Protein AF-A0A2U1V1A1-F1 (afdb_monomer)

Structure (mmCIF, N/CA/C/O backbone):
data_AF-A0A2U1V1A1-F1
#
_entry.id   AF-A0A2U1V1A1-F1
#
loop_
_atom_site.group_PDB
_atom_site.id
_atom_site.type_symbol
_atom_site.label_atom_id
_atom_site.label_alt_id
_atom_site.label_comp_id
_atom_site.label_asym_id
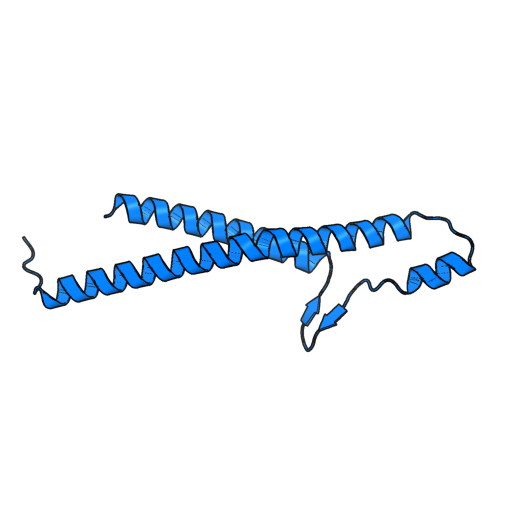_atom_site.label_entity_id
_atom_site.label_seq_id
_atom_site.pdbx_PDB_ins_code
_atom_site.Cartn_x
_atom_site.Cartn_y
_atom_site.Cartn_z
_atom_site.occupancy
_atom_site.B_iso_or_equiv
_atom_site.auth_seq_id
_atom_site.auth_comp_id
_atom_site.auth_asym_id
_atom_site.auth_atom_id
_atom_site.pdbx_PDB_model_num
ATOM 1 N N . MET A 1 1 ? 35.990 11.131 -23.798 1.00 43.09 1 MET A N 1
ATOM 2 C CA . MET A 1 1 ? 34.813 11.005 -24.687 1.00 43.09 1 MET A CA 1
ATOM 3 C C . MET A 1 1 ? 34.551 9.519 -24.906 1.00 43.09 1 MET A C 1
ATOM 5 O O . MET A 1 1 ? 35.252 8.896 -25.688 1.00 43.09 1 MET A O 1
ATOM 9 N N . ALA A 1 2 ? 33.657 8.907 -24.125 1.00 47.91 2 ALA A N 1
ATOM 10 C CA . ALA A 1 2 ? 33.447 7.459 -24.177 1.00 47.91 2 ALA A CA 1
ATOM 11 C C . ALA A 1 2 ? 32.525 7.086 -25.354 1.00 47.91 2 ALA A C 1
ATOM 13 O O . ALA A 1 2 ? 31.309 7.300 -25.309 1.00 47.91 2 ALA A O 1
ATOM 14 N N . HIS A 1 3 ? 33.110 6.529 -26.416 1.00 51.28 3 HIS A N 1
ATOM 15 C CA . HIS A 1 3 ? 32.395 5.854 -27.501 1.00 51.28 3 HIS A CA 1
ATOM 16 C C . HIS A 1 3 ? 31.844 4.507 -27.000 1.00 51.28 3 HIS A C 1
ATOM 18 O O . HIS A 1 3 ? 32.381 3.445 -27.296 1.00 51.28 3 HIS A O 1
ATOM 24 N N . GLY A 1 4 ? 30.774 4.543 -26.202 1.00 62.03 4 GLY A N 1
ATOM 25 C CA . GLY A 1 4 ? 29.955 3.356 -25.951 1.00 62.03 4 GLY A CA 1
ATOM 26 C C . GLY A 1 4 ? 29.224 2.967 -27.235 1.00 62.03 4 GLY A C 1
ATOM 27 O O . GLY A 1 4 ? 28.635 3.838 -27.881 1.00 62.03 4 GLY A O 1
ATOM 28 N N . SER A 1 5 ? 29.288 1.689 -27.619 1.00 77.12 5 SER A N 1
ATOM 29 C CA . SER A 1 5 ? 28.631 1.190 -28.830 1.00 77.12 5 SER A CA 1
ATOM 30 C C . SER A 1 5 ? 27.131 1.544 -28.821 1.00 77.12 5 SER A C 1
ATOM 32 O O . SER A 1 5 ? 26.508 1.596 -27.754 1.00 77.12 5 SER A O 1
ATOM 34 N N . PRO A 1 6 ? 26.517 1.812 -29.986 1.00 78.06 6 PRO A N 1
ATOM 35 C CA . PRO A 1 6 ? 25.112 2.223 -30.064 1.00 78.06 6 PRO A CA 1
ATOM 36 C C . PRO A 1 6 ? 24.158 1.202 -29.421 1.00 78.06 6 PRO A C 1
ATOM 38 O O . PRO A 1 6 ? 23.146 1.590 -28.843 1.00 78.06 6 PRO A O 1
ATOM 41 N N . ALA A 1 7 ? 24.526 -0.083 -29.431 1.00 83.19 7 ALA A N 1
ATOM 42 C CA . ALA A 1 7 ? 23.795 -1.152 -28.754 1.00 83.19 7 ALA A CA 1
ATOM 43 C C . ALA A 1 7 ? 23.768 -0.983 -27.222 1.00 83.19 7 ALA A C 1
ATOM 45 O O . ALA A 1 7 ? 22.711 -1.114 -26.610 1.00 83.19 7 ALA A O 1
ATOM 46 N N . LEU A 1 8 ? 24.900 -0.629 -26.600 1.00 85.25 8 LEU A N 1
ATOM 47 C CA . LEU A 1 8 ? 24.986 -0.367 -25.156 1.00 85.25 8 LEU A CA 1
ATOM 48 C C . LEU A 1 8 ? 24.146 0.850 -24.746 1.00 85.25 8 LEU A C 1
ATOM 50 O O . LEU A 1 8 ? 23.493 0.831 -23.704 1.00 85.25 8 LEU A O 1
ATOM 54 N N . ARG A 1 9 ? 24.113 1.890 -25.587 1.00 84.31 9 ARG A N 1
ATOM 55 C CA . ARG A 1 9 ? 23.252 3.063 -25.368 1.00 84.31 9 ARG A CA 1
ATOM 56 C C . ARG A 1 9 ? 21.772 2.705 -25.481 1.00 84.31 9 ARG A C 1
ATOM 58 O O . ARG A 1 9 ? 20.993 3.112 -24.627 1.00 84.31 9 ARG A O 1
ATOM 65 N N . GLY A 1 10 ? 21.397 1.910 -26.485 1.00 87.12 10 GLY A N 1
ATOM 66 C CA . GLY A 1 10 ? 20.027 1.417 -26.643 1.00 87.12 10 GLY A CA 1
ATOM 67 C C . GLY A 1 10 ? 19.561 0.604 -25.433 1.00 87.12 10 GLY A C 1
ATOM 68 O O . GLY A 1 10 ? 18.488 0.860 -24.894 1.00 87.12 10 GLY A O 1
ATOM 69 N N . LEU A 1 11 ? 20.402 -0.311 -24.944 1.00 91.50 11 LEU A N 1
ATOM 70 C CA . LEU A 1 11 ? 20.092 -1.132 -23.773 1.00 91.50 11 LEU A CA 1
ATOM 71 C C . LEU A 1 11 ? 19.940 -0.288 -22.498 1.00 91.50 11 LEU A C 1
ATOM 73 O O . LEU A 1 11 ? 19.005 -0.506 -21.729 1.00 91.50 11 LEU A O 1
ATOM 77 N N . ALA A 1 12 ? 20.795 0.721 -22.305 1.00 87.88 12 ALA A N 1
ATOM 78 C CA . ALA A 1 12 ? 20.681 1.652 -21.183 1.00 87.88 12 ALA A CA 1
ATOM 79 C C . ALA A 1 12 ? 19.374 2.466 -21.222 1.00 87.88 12 ALA A C 1
ATOM 81 O O . ALA A 1 12 ? 18.742 2.662 -20.185 1.00 87.88 12 ALA A O 1
ATOM 82 N N . VAL A 1 13 ? 18.934 2.901 -22.408 1.00 89.62 13 VAL A N 1
ATOM 83 C CA . VAL A 1 13 ? 17.657 3.616 -22.578 1.00 89.62 13 VAL A CA 1
ATOM 84 C C . VAL A 1 13 ? 16.472 2.714 -22.244 1.00 89.62 13 VAL A C 1
ATOM 86 O O . VAL A 1 13 ? 15.588 3.131 -21.499 1.00 89.62 13 VAL A O 1
ATOM 89 N N . VAL A 1 14 ? 16.465 1.471 -22.734 1.00 92.56 14 VAL A N 1
ATOM 90 C CA . VAL A 1 14 ? 15.398 0.503 -22.428 1.00 92.56 14 VAL A CA 1
ATOM 91 C C . VAL A 1 14 ? 15.346 0.200 -20.932 1.00 92.56 14 VAL A C 1
ATOM 93 O O . VAL A 1 14 ? 14.267 0.218 -20.343 1.00 92.56 14 VAL A O 1
ATOM 96 N N . ALA A 1 15 ? 16.499 -0.014 -20.293 1.00 90.62 15 ALA A N 1
ATOM 97 C CA . ALA A 1 15 ? 16.570 -0.233 -18.852 1.00 90.62 15 ALA A CA 1
ATOM 98 C C . ALA A 1 15 ? 16.025 0.972 -18.063 1.00 90.62 15 ALA A C 1
ATOM 100 O O . ALA A 1 15 ? 15.238 0.794 -17.133 1.00 90.62 15 ALA A O 1
ATOM 101 N N . LYS A 1 16 ? 16.376 2.201 -18.469 1.00 88.06 16 LYS A N 1
ATOM 102 C CA . LYS A 1 16 ? 15.870 3.438 -17.851 1.00 88.06 16 LYS A CA 1
ATOM 103 C C . LYS A 1 16 ? 14.357 3.591 -18.038 1.00 88.06 16 LYS A C 1
ATOM 105 O O . LYS A 1 16 ? 13.662 3.943 -17.088 1.00 88.06 16 LYS A O 1
ATOM 110 N N . ALA A 1 17 ? 13.837 3.275 -19.224 1.00 90.12 17 ALA A N 1
ATOM 111 C CA . ALA A 1 17 ? 12.404 3.305 -19.508 1.00 90.12 17 ALA A CA 1
ATOM 112 C C . ALA A 1 17 ? 11.631 2.282 -18.663 1.00 90.12 17 ALA A C 1
ATOM 114 O O . ALA A 1 17 ? 10.609 2.624 -18.072 1.00 90.12 17 ALA A O 1
ATOM 115 N N . LEU A 1 18 ? 12.143 1.053 -18.546 1.00 93.88 18 LEU A N 1
ATOM 116 C CA . LEU A 1 18 ? 11.519 0.006 -17.740 1.00 93.88 18 LEU A CA 1
ATOM 117 C C . LEU A 1 18 ? 11.518 0.360 -16.246 1.00 93.88 18 LEU A C 1
ATOM 119 O O . LEU A 1 18 ? 10.508 0.170 -15.571 1.00 93.88 18 LEU A O 1
ATOM 123 N N . ALA A 1 19 ? 12.619 0.923 -15.741 1.00 90.00 19 ALA A N 1
ATOM 124 C CA . ALA A 1 19 ? 12.700 1.406 -14.366 1.00 90.00 19 ALA A CA 1
ATOM 125 C C . ALA A 1 19 ? 11.696 2.541 -14.106 1.00 90.00 19 ALA A C 1
ATOM 127 O O . ALA A 1 19 ? 10.954 2.487 -13.127 1.00 90.00 19 ALA A O 1
ATOM 128 N N . SER A 1 20 ? 11.617 3.527 -15.006 1.00 89.00 20 SER A N 1
ATOM 129 C CA . SER A 1 20 ? 10.636 4.614 -14.906 1.00 89.00 20 SER A CA 1
ATOM 130 C C . SER A 1 20 ? 9.205 4.079 -14.915 1.00 89.00 20 SER A C 1
ATOM 132 O O . SER A 1 20 ? 8.396 4.487 -14.087 1.00 89.00 20 SER A O 1
ATOM 134 N N . PHE A 1 21 ? 8.901 3.136 -15.809 1.00 93.25 21 PHE A N 1
ATOM 135 C CA . PHE A 1 21 ? 7.588 2.505 -15.881 1.00 93.25 21 PHE A CA 1
ATOM 136 C C . PHE A 1 21 ? 7.228 1.801 -14.569 1.00 93.25 21 PHE A C 1
ATOM 138 O O . PHE A 1 21 ? 6.137 2.014 -14.047 1.00 93.25 21 PHE A O 1
ATOM 145 N N . ALA A 1 22 ? 8.144 1.007 -14.006 1.00 93.75 22 ALA A N 1
ATOM 146 C CA . ALA A 1 22 ? 7.908 0.301 -12.750 1.00 93.75 22 ALA A CA 1
ATOM 147 C C . ALA A 1 22 ? 7.624 1.267 -11.589 1.00 93.75 22 ALA A C 1
ATOM 149 O O . ALA A 1 22 ? 6.682 1.046 -10.829 1.00 93.75 22 ALA A O 1
ATOM 150 N N . VAL A 1 23 ? 8.387 2.361 -11.474 1.00 93.38 23 VAL A N 1
ATOM 151 C CA . VAL A 1 23 ? 8.180 3.373 -10.424 1.00 93.38 23 VAL A CA 1
ATOM 152 C C . VAL A 1 23 ? 6.811 4.035 -10.563 1.00 93.38 23 VAL A C 1
ATOM 154 O O . VAL A 1 23 ? 6.076 4.105 -9.579 1.00 93.38 23 VAL A O 1
ATOM 157 N N . THR A 1 24 ? 6.440 4.478 -11.767 1.00 93.31 24 THR A N 1
ATOM 158 C CA . THR A 1 24 ? 5.129 5.094 -12.026 1.00 93.31 24 THR A CA 1
ATOM 159 C C . THR A 1 24 ? 3.980 4.109 -11.811 1.00 93.31 24 THR A C 1
ATOM 161 O O . THR A 1 24 ? 2.946 4.476 -11.262 1.00 93.31 24 THR A O 1
ATOM 164 N N . PHE A 1 25 ? 4.149 2.846 -12.200 1.00 95.94 25 PHE A N 1
ATOM 165 C CA . PHE A 1 25 ? 3.135 1.815 -11.994 1.00 95.94 25 PHE A CA 1
ATOM 166 C C . PHE A 1 25 ? 2.890 1.542 -10.504 1.00 95.94 25 PHE A C 1
ATOM 168 O O . PHE A 1 25 ? 1.740 1.506 -10.065 1.00 95.94 25 PHE A O 1
ATOM 175 N N . ILE A 1 26 ? 3.961 1.407 -9.712 1.00 95.50 26 ILE A N 1
ATOM 176 C CA . ILE A 1 26 ? 3.865 1.261 -8.253 1.00 95.50 26 ILE A CA 1
ATOM 177 C C . ILE A 1 26 ? 3.214 2.501 -7.634 1.00 95.50 26 ILE A C 1
ATOM 179 O O . ILE A 1 26 ? 2.363 2.354 -6.759 1.00 95.50 26 ILE A O 1
ATOM 183 N N . GLU A 1 27 ? 3.574 3.702 -8.098 1.00 95.94 27 GLU A N 1
ATOM 184 C CA . GLU A 1 27 ? 2.964 4.955 -7.644 1.00 95.94 27 GLU A CA 1
ATOM 185 C C . GLU A 1 27 ? 1.446 4.945 -7.856 1.00 95.94 27 GLU A C 1
ATOM 187 O O . GLU A 1 27 ? 0.713 5.193 -6.906 1.00 95.94 27 GLU A O 1
ATOM 192 N N . LEU A 1 28 ? 0.973 4.577 -9.052 1.00 96.56 28 LEU A N 1
ATOM 193 C CA . LEU A 1 28 ? -0.457 4.524 -9.381 1.00 96.56 28 LEU A CA 1
ATOM 194 C C . LEU A 1 28 ? -1.219 3.498 -8.537 1.00 96.56 28 LEU A C 1
ATOM 196 O O . LEU A 1 28 ? -2.305 3.788 -8.033 1.00 96.56 28 LEU A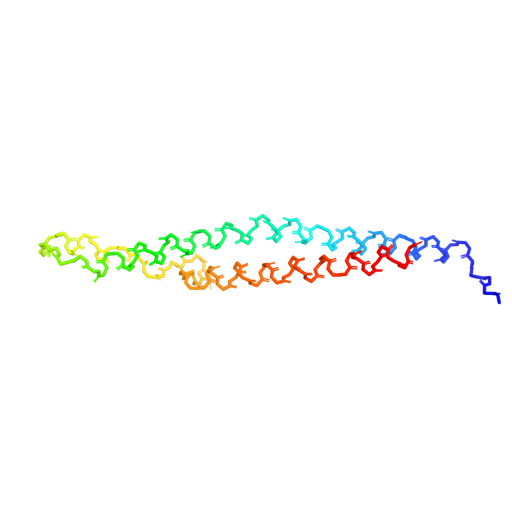 O 1
ATOM 200 N N . LEU A 1 29 ? -0.656 2.300 -8.358 1.00 97.50 29 LEU A N 1
ATOM 201 C CA . LEU A 1 29 ? -1.266 1.288 -7.498 1.00 97.50 29 LEU A CA 1
ATOM 202 C C . LEU A 1 29 ? -1.337 1.766 -6.047 1.00 97.50 29 LEU A C 1
ATOM 204 O O . LEU A 1 29 ? -2.376 1.630 -5.404 1.00 97.50 29 LEU A O 1
ATOM 208 N N . ALA A 1 30 ? -0.251 2.338 -5.530 1.00 96.69 30 ALA A N 1
ATOM 209 C CA . ALA A 1 30 ? -0.205 2.838 -4.166 1.00 96.69 30 ALA A CA 1
ATOM 210 C C . ALA A 1 30 ? -1.142 4.041 -3.969 1.00 96.69 30 ALA A C 1
ATOM 212 O O . ALA A 1 30 ? -1.806 4.120 -2.941 1.00 96.69 30 ALA A O 1
ATOM 213 N N . GLU A 1 31 ? -1.264 4.929 -4.955 1.00 96.94 31 GLU A N 1
ATOM 214 C CA . GLU A 1 31 ? -2.170 6.081 -4.929 1.00 96.94 31 GLU A CA 1
ATOM 215 C C . GLU A 1 31 ? -3.645 5.664 -4.934 1.00 96.94 31 GLU A C 1
ATOM 217 O O . GLU A 1 31 ? -4.466 6.328 -4.305 1.00 96.94 31 GLU A O 1
ATOM 222 N N . LEU A 1 32 ? -3.981 4.532 -5.560 1.00 96.94 32 LEU A N 1
ATOM 223 C CA . LEU A 1 32 ? -5.323 3.956 -5.506 1.00 96.94 32 LEU A CA 1
ATOM 224 C C . LEU A 1 32 ? -5.583 3.191 -4.198 1.00 96.94 32 LEU A C 1
ATOM 226 O O . LEU A 1 32 ? -6.623 3.370 -3.562 1.00 96.94 32 LEU A O 1
ATOM 230 N N . LEU A 1 33 ? -4.658 2.319 -3.787 1.00 96.38 33 LEU A N 1
ATOM 231 C CA . LEU A 1 33 ? -4.863 1.439 -2.634 1.00 96.38 33 LEU A CA 1
ATOM 232 C C . LEU A 1 33 ? -4.739 2.181 -1.300 1.00 96.38 33 LEU A C 1
ATOM 234 O O . LEU A 1 33 ? -5.488 1.876 -0.375 1.00 96.38 33 LEU A O 1
ATOM 238 N N . ALA A 1 34 ? -3.825 3.146 -1.176 1.00 96.25 34 ALA A N 1
ATOM 239 C CA . ALA A 1 34 ? -3.621 3.890 0.064 1.00 96.25 34 ALA A CA 1
ATOM 240 C C . ALA A 1 34 ? -4.910 4.530 0.613 1.00 96.25 34 ALA A C 1
ATOM 242 O O . ALA A 1 34 ? -5.263 4.228 1.757 1.00 96.25 34 ALA A O 1
ATOM 243 N N . PRO A 1 35 ? -5.644 5.367 -0.152 1.00 96.38 35 PRO A N 1
ATOM 244 C CA . PRO A 1 35 ? -6.877 5.971 0.339 1.00 96.38 35 PRO A CA 1
ATOM 245 C C . PRO A 1 35 ? -7.948 4.921 0.635 1.00 96.38 35 PRO A C 1
ATOM 247 O O . PRO A 1 35 ? -8.676 5.076 1.610 1.00 96.38 35 PRO A O 1
ATOM 250 N N . LEU A 1 36 ? -8.018 3.833 -0.138 1.00 96.50 36 LEU A N 1
ATOM 251 C CA . LEU A 1 36 ? -8.989 2.766 0.096 1.00 96.50 36 LEU A CA 1
ATOM 252 C C . LEU A 1 36 ? -8.737 2.057 1.437 1.00 96.50 36 LEU A C 1
ATOM 254 O O . LEU A 1 36 ? -9.658 1.910 2.239 1.00 96.50 36 LEU A O 1
ATOM 258 N N . LEU A 1 37 ? -7.488 1.671 1.715 1.00 96.06 37 LEU A N 1
ATOM 259 C CA . LEU A 1 37 ? -7.111 1.021 2.974 1.00 96.06 37 LEU A CA 1
ATOM 260 C C . LEU A 1 37 ? -7.307 1.951 4.175 1.00 96.06 37 LEU A C 1
ATOM 262 O O . LEU A 1 37 ? -7.830 1.523 5.204 1.00 96.06 37 LEU A O 1
ATOM 266 N N . LEU A 1 38 ? -6.931 3.227 4.038 1.00 96.69 38 LEU A N 1
ATOM 267 C CA . LEU A 1 38 ? -7.148 4.232 5.079 1.00 96.69 38 LEU A CA 1
ATOM 268 C C . LEU A 1 38 ? -8.634 4.434 5.355 1.00 96.69 38 LEU A C 1
ATOM 270 O O . LEU A 1 38 ? -9.035 4.445 6.514 1.00 96.69 38 LEU A O 1
ATOM 274 N N . PHE A 1 39 ? -9.446 4.567 4.307 1.00 96.94 39 PHE A N 1
ATOM 275 C CA . PHE A 1 39 ? -10.879 4.789 4.436 1.00 96.94 39 PHE A CA 1
ATOM 276 C C . PHE A 1 39 ? -11.570 3.603 5.109 1.00 96.94 39 PHE A C 1
ATOM 278 O O . PHE A 1 39 ? -12.266 3.788 6.105 1.00 96.94 39 PHE A O 1
ATOM 285 N N . VAL A 1 40 ? -11.331 2.379 4.629 1.00 95.56 40 VAL A N 1
ATOM 286 C CA . VAL A 1 40 ? -11.926 1.165 5.209 1.00 95.56 40 VAL A CA 1
ATOM 287 C C . VAL A 1 40 ? -11.452 0.959 6.650 1.00 95.56 40 VAL A C 1
ATOM 289 O O . VAL A 1 40 ? -12.266 0.697 7.536 1.00 95.56 40 VAL A O 1
ATOM 292 N N . GLY A 1 41 ? -10.153 1.126 6.911 1.00 94.69 41 GLY A N 1
ATOM 293 C CA . GLY A 1 41 ? -9.591 0.998 8.253 1.00 94.69 41 GLY A CA 1
ATOM 294 C C . GLY A 1 41 ? -10.147 2.038 9.230 1.00 94.69 41 GLY A C 1
ATOM 295 O O . GLY A 1 41 ? -10.519 1.685 10.348 1.00 94.69 41 GLY A O 1
ATOM 296 N N . ALA A 1 42 ? -10.262 3.300 8.807 1.00 95.38 42 ALA A N 1
ATOM 297 C CA . ALA A 1 42 ? -10.822 4.378 9.620 1.00 95.38 42 ALA A CA 1
ATOM 298 C C . ALA A 1 42 ? -12.322 4.191 9.878 1.00 95.38 42 ALA A C 1
ATOM 300 O O . ALA A 1 42 ? -12.762 4.377 11.011 1.00 95.38 42 ALA A O 1
ATOM 301 N N . LEU A 1 43 ? -13.093 3.780 8.866 1.00 95.06 43 LEU A N 1
ATOM 302 C CA . LEU A 1 43 ? -14.523 3.503 9.000 1.00 95.06 43 LEU A CA 1
ATOM 303 C C . LEU A 1 43 ? -14.768 2.378 10.011 1.00 95.06 43 LEU A C 1
ATOM 305 O O . LEU A 1 43 ? -15.582 2.526 10.919 1.00 95.06 43 LEU A O 1
ATOM 309 N N . TRP A 1 44 ? -14.028 1.274 9.897 1.00 94.56 44 TRP A N 1
ATOM 310 C CA . TRP A 1 44 ? -14.161 0.139 10.807 1.00 94.56 44 TRP A CA 1
ATOM 311 C C . TRP A 1 44 ? -13.694 0.491 12.224 1.00 94.56 44 TRP A C 1
ATOM 313 O O . TRP A 1 44 ? -14.387 0.203 13.200 1.00 94.56 44 TRP A O 1
ATOM 323 N N . TRP A 1 45 ? -12.560 1.181 12.362 1.00 92.81 45 TRP A N 1
ATOM 324 C CA . TRP A 1 45 ? -12.095 1.646 13.668 1.00 92.81 45 TRP A CA 1
ATOM 325 C C . TRP A 1 45 ? -13.099 2.600 14.329 1.00 92.81 45 TRP A C 1
ATOM 327 O O . TRP A 1 45 ? -13.397 2.455 15.516 1.00 92.81 45 TRP A O 1
ATOM 337 N N . GLY A 1 46 ? -13.662 3.529 13.554 1.00 91.81 46 GLY A N 1
ATOM 338 C CA . GLY A 1 46 ? -14.721 4.431 13.994 1.00 91.81 46 GLY A CA 1
ATOM 339 C C . GLY A 1 46 ? -15.971 3.675 14.438 1.00 91.81 46 GLY A C 1
ATOM 340 O O . GLY A 1 46 ? -16.474 3.932 15.527 1.00 91.81 46 GLY A O 1
ATOM 341 N N . ALA A 1 47 ? -16.422 2.688 13.661 1.00 89.50 47 ALA A N 1
ATOM 342 C CA . ALA A 1 47 ? -17.565 1.851 14.015 1.00 89.50 47 ALA A CA 1
ATOM 343 C C . ALA A 1 47 ? -17.353 1.129 15.356 1.00 89.50 47 ALA A C 1
ATOM 345 O O . ALA A 1 47 ? -18.202 1.223 16.239 1.00 89.50 47 ALA A O 1
ATOM 346 N N . LEU A 1 48 ? -16.195 0.492 15.563 1.00 88.81 48 LEU A N 1
ATOM 347 C CA . LEU A 1 48 ? -15.878 -0.186 16.828 1.00 88.81 48 LEU A CA 1
ATOM 348 C C . LEU A 1 48 ? -15.843 0.782 18.018 1.00 88.81 48 LEU A C 1
ATOM 350 O O . LEU A 1 48 ? -16.312 0.450 19.106 1.00 88.81 48 LEU A O 1
ATOM 354 N N . ARG A 1 49 ? -15.300 1.990 17.822 1.00 88.00 49 ARG A N 1
ATOM 355 C CA . ARG A 1 49 ? -15.260 3.030 18.860 1.00 88.00 49 ARG A CA 1
ATOM 356 C C . ARG A 1 49 ? -16.650 3.522 19.235 1.00 88.00 49 ARG A C 1
ATOM 358 O O . ARG A 1 49 ? -16.927 3.635 20.424 1.00 88.00 49 ARG A O 1
ATOM 365 N N . LEU A 1 50 ? -17.497 3.793 18.243 1.00 86.62 50 LEU A N 1
ATOM 366 C CA . LEU A 1 50 ? -18.873 4.229 18.465 1.00 86.62 50 LEU A CA 1
ATOM 367 C C . LEU A 1 50 ? -19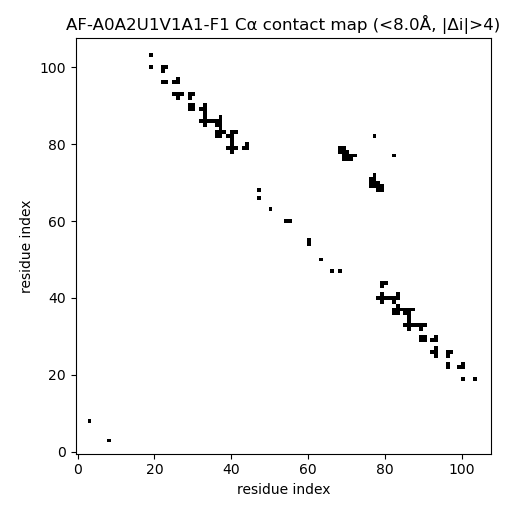.656 3.155 19.214 1.00 86.62 50 LEU A C 1
ATOM 369 O O . LEU A 1 50 ? -20.265 3.448 20.235 1.00 86.62 50 LEU A O 1
ATOM 373 N N . VAL A 1 51 ? -19.560 1.901 18.774 1.00 84.19 51 VAL A N 1
ATOM 374 C CA . VAL A 1 51 ? -20.224 0.772 19.433 1.00 84.19 51 VAL A CA 1
ATOM 375 C C . VAL A 1 51 ? -19.777 0.608 20.887 1.00 84.19 51 VAL A C 1
ATOM 377 O O . VAL A 1 51 ? -20.618 0.436 21.764 1.00 84.19 51 VAL A O 1
ATOM 380 N N . GLY A 1 52 ? -18.479 0.738 21.171 1.00 77.94 52 GLY A N 1
ATOM 381 C CA . GLY A 1 52 ? -17.957 0.646 22.537 1.00 77.94 52 GLY A CA 1
ATOM 382 C C . GLY A 1 52 ? -18.382 1.785 23.475 1.00 77.94 52 GLY A C 1
ATOM 383 O O . GLY A 1 52 ? -18.191 1.665 24.682 1.00 77.94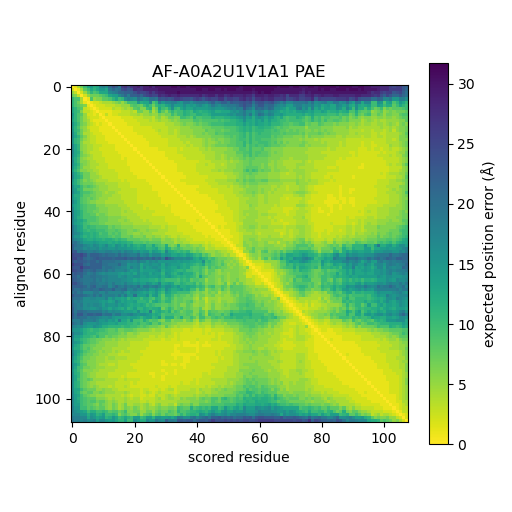 52 GLY A O 1
ATOM 384 N N . GLN A 1 53 ? -18.933 2.884 22.952 1.00 82.38 53 GLN A N 1
ATOM 385 C CA . GLN A 1 53 ? -19.391 4.037 23.739 1.00 82.38 53 GLN A CA 1
ATOM 386 C C . GLN A 1 53 ? -20.905 4.055 23.977 1.00 82.38 53 GLN A C 1
ATOM 388 O O . GLN A 1 53 ? -21.382 4.851 24.786 1.00 82.38 53 GLN A O 1
ATOM 393 N N . ILE A 1 54 ? -21.671 3.200 23.294 1.00 81.19 54 ILE A N 1
ATOM 394 C CA . ILE A 1 54 ? -23.123 3.146 23.458 1.00 81.19 54 ILE A CA 1
ATOM 395 C C . ILE A 1 54 ? -23.448 2.267 24.674 1.00 81.19 54 ILE A C 1
ATOM 397 O O . ILE A 1 54 ? -23.311 1.044 24.641 1.00 81.19 54 ILE A O 1
ATOM 401 N N . SER A 1 55 ? -23.939 2.891 25.744 1.00 71.62 55 SER A N 1
ATOM 402 C CA . SER A 1 55 ? -24.613 2.189 26.843 1.00 71.62 55 SER A CA 1
ATOM 403 C C . SER A 1 55 ? -26.025 1.810 26.399 1.00 71.62 55 SER A C 1
ATOM 405 O O . SER A 1 55 ? -26.980 2.540 26.658 1.00 71.62 55 SER A O 1
ATOM 407 N N . ALA A 1 56 ? -26.140 0.713 25.653 1.00 74.00 56 ALA A N 1
ATOM 408 C CA . ALA A 1 56 ? -27.418 0.213 25.165 1.00 74.00 56 ALA A CA 1
ATOM 409 C C . ALA A 1 56 ? -28.064 -0.782 26.137 1.00 74.00 56 ALA A C 1
ATOM 411 O O . ALA A 1 56 ? -27.407 -1.328 27.023 1.00 74.00 56 ALA A O 1
ATOM 412 N N . GLU A 1 57 ? -29.350 -1.049 25.922 1.00 80.50 57 GLU A N 1
ATOM 413 C CA . GLU A 1 57 ? -30.056 -2.168 26.543 1.00 80.50 57 GLU A CA 1
ATOM 414 C C . GLU A 1 57 ? -29.315 -3.494 26.264 1.00 80.50 57 GLU A C 1
ATOM 416 O O . GLU A 1 57 ? -28.705 -3.647 25.199 1.00 80.50 57 GLU A O 1
ATOM 421 N N . PRO A 1 58 ? -29.351 -4.465 27.195 1.00 76.69 58 PRO A N 1
ATOM 422 C CA . PRO A 1 58 ? -28.545 -5.688 27.118 1.00 76.69 58 PRO A CA 1
ATOM 423 C C . PRO A 1 58 ? -28.776 -6.503 25.835 1.00 76.69 58 PRO A C 1
ATOM 425 O O . PRO A 1 58 ? -27.845 -7.130 25.330 1.00 76.69 58 PRO A O 1
ATOM 428 N N . GLU A 1 59 ? -29.981 -6.450 25.262 1.00 76.81 59 GLU A N 1
ATOM 429 C CA . GLU A 1 59 ? -30.297 -7.095 23.981 1.00 76.81 59 GLU A CA 1
ATOM 430 C C . GLU A 1 59 ? -29.554 -6.443 22.806 1.00 76.81 59 GLU A C 1
ATOM 432 O O . GLU A 1 59 ? -28.943 -7.129 21.984 1.00 76.81 59 GLU A O 1
ATOM 437 N N . LEU A 1 60 ? -29.526 -5.109 22.761 1.00 76.88 60 LEU A N 1
ATOM 438 C CA . LEU A 1 60 ? -28.813 -4.362 21.728 1.00 76.88 60 LEU A CA 1
ATOM 439 C C . LEU A 1 60 ? -27.293 -4.522 21.890 1.00 76.88 60 LEU A C 1
ATOM 441 O O . LEU A 1 60 ? -26.573 -4.658 20.904 1.00 76.88 60 LEU A O 1
ATOM 445 N N . GLN A 1 61 ? -26.797 -4.578 23.130 1.00 76.56 61 GLN A N 1
ATOM 446 C CA . GLN A 1 61 ? -25.390 -4.869 23.428 1.00 76.56 61 GLN A CA 1
ATOM 447 C C . GLN A 1 61 ? -24.953 -6.251 22.921 1.00 76.56 61 GLN A C 1
ATOM 449 O O . GLN A 1 61 ? -23.845 -6.379 22.394 1.00 76.56 61 GLN A O 1
ATOM 454 N N . ALA A 1 62 ? -25.816 -7.266 23.025 1.00 77.00 62 ALA A N 1
ATOM 455 C CA . ALA A 1 62 ? -25.538 -8.598 22.491 1.00 77.00 62 ALA A CA 1
ATOM 456 C C . ALA A 1 62 ? -25.422 -8.592 20.956 1.00 77.00 62 ALA A C 1
ATOM 458 O O . ALA A 1 62 ? -24.520 -9.225 20.407 1.00 77.00 62 ALA A O 1
ATOM 459 N N . MET A 1 63 ? -26.271 -7.827 20.258 1.00 75.69 63 MET A N 1
ATOM 460 C CA . MET A 1 63 ? -26.188 -7.668 18.798 1.00 75.69 63 MET A CA 1
ATOM 461 C C . MET A 1 63 ? -24.920 -6.918 18.368 1.00 75.69 63 MET A C 1
ATOM 463 O O . MET A 1 63 ? -24.290 -7.265 17.371 1.00 75.69 63 MET A O 1
ATOM 467 N N . LEU A 1 64 ? -24.514 -5.910 19.139 1.00 74.69 64 LEU A N 1
ATOM 468 C CA . LEU A 1 64 ? -23.317 -5.110 18.888 1.00 74.69 64 LEU A CA 1
ATOM 469 C C . LEU A 1 64 ? -22.008 -5.893 19.092 1.00 74.69 64 LEU A C 1
ATOM 471 O O . LEU A 1 64 ? -21.009 -5.594 18.439 1.00 74.69 64 LEU A O 1
ATOM 475 N N . HIS A 1 65 ? -22.015 -6.926 19.940 1.00 71.94 65 HIS A N 1
ATOM 476 C CA . HIS A 1 65 ? -20.859 -7.800 20.172 1.00 71.94 65 HIS A CA 1
ATOM 477 C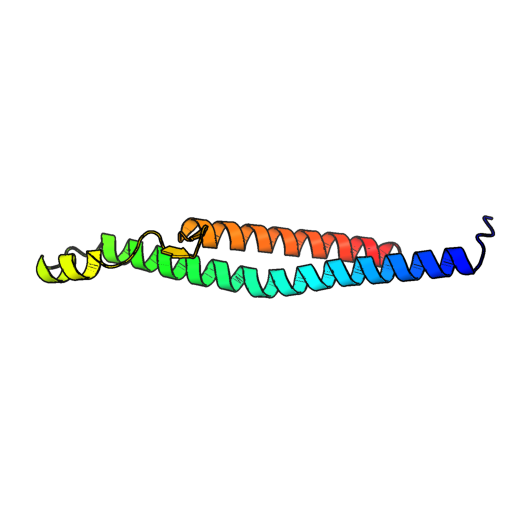 C . HIS A 1 65 ? -20.473 -8.657 18.953 1.00 71.94 65 HIS A C 1
ATOM 479 O O . HIS A 1 65 ? -19.387 -9.232 18.922 1.00 71.94 65 HIS A O 1
ATOM 485 N N . VAL A 1 66 ? -21.341 -8.735 17.938 1.00 77.56 66 VAL A N 1
ATOM 486 C CA . VAL A 1 66 ? -21.088 -9.465 16.6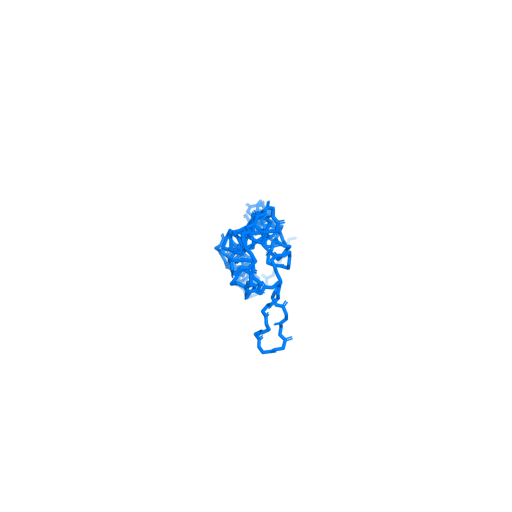85 1.00 77.56 66 VAL A CA 1
ATOM 487 C C . VAL A 1 66 ? -20.110 -8.711 15.774 1.00 77.56 66 VAL A C 1
ATOM 489 O O . VAL A 1 66 ? -19.575 -9.299 14.836 1.00 77.56 66 VAL A O 1
ATOM 492 N N . LEU A 1 67 ? -19.835 -7.425 16.037 1.00 77.25 67 LEU A N 1
ATOM 493 C CA . LEU A 1 67 ? -18.899 -6.648 15.228 1.00 77.25 67 LEU A CA 1
ATOM 494 C C . LEU A 1 67 ? -17.464 -7.190 15.394 1.00 77.25 67 LEU A C 1
ATOM 496 O O . LEU A 1 67 ? -16.890 -7.093 16.482 1.00 77.25 67 LEU A O 1
ATOM 500 N N . PRO A 1 68 ? -16.848 -7.742 14.333 1.00 81.06 68 PRO A N 1
ATOM 501 C CA . PRO A 1 68 ? -15.547 -8.377 14.455 1.00 81.06 68 PRO A CA 1
ATOM 502 C C . PRO A 1 68 ? -14.457 -7.326 14.688 1.00 81.06 68 PRO A C 1
ATOM 504 O O . PRO A 1 68 ? -14.387 -6.306 14.001 1.00 81.06 68 PRO A O 1
ATOM 507 N N . THR A 1 69 ? -13.565 -7.588 15.642 1.00 83.38 69 THR A N 1
ATOM 508 C CA . THR A 1 69 ? -12.350 -6.784 15.877 1.00 83.38 69 THR A CA 1
ATOM 509 C C . THR A 1 69 ? -11.191 -7.201 14.969 1.00 83.38 69 THR A C 1
ATOM 511 O O . THR A 1 69 ? -10.257 -6.428 14.750 1.00 83.38 69 THR A O 1
ATOM 514 N N . GLN A 1 70 ? -11.276 -8.411 14.419 1.00 85.75 70 GLN A N 1
ATOM 515 C CA . GLN A 1 70 ? -10.332 -9.011 13.486 1.00 85.75 70 GLN A CA 1
ATOM 516 C C . GLN A 1 70 ? -11.099 -9.859 12.468 1.00 85.75 70 GLN A C 1
ATOM 518 O O . GLN A 1 70 ? -12.047 -10.557 12.829 1.00 85.75 70 GLN A O 1
ATOM 523 N N . LEU A 1 71 ? -10.692 -9.799 11.203 1.00 86.44 71 LEU A N 1
ATOM 524 C CA . LEU A 1 71 ? -11.166 -10.701 10.156 1.00 86.44 71 LEU A CA 1
ATOM 525 C C . LEU A 1 71 ? -9.991 -11.523 9.653 1.00 86.44 71 LEU A C 1
ATOM 527 O O . LEU A 1 71 ? -8.969 -10.970 9.256 1.00 86.44 71 LEU A O 1
ATOM 531 N N . GLN A 1 72 ? -10.154 -12.837 9.634 1.00 87.25 72 GLN A N 1
ATOM 532 C CA . GLN A 1 72 ? -9.145 -13.740 9.109 1.00 87.25 72 GLN A CA 1
ATOM 533 C C . GLN A 1 72 ? -9.492 -14.066 7.654 1.00 87.25 72 GLN A C 1
ATOM 535 O O . GLN A 1 72 ? -10.538 -14.647 7.365 1.00 87.25 72 GLN A O 1
ATOM 540 N N . LEU A 1 73 ? -8.637 -13.640 6.725 1.00 85.12 73 LEU A N 1
ATOM 541 C CA . LEU A 1 73 ? -8.766 -13.917 5.294 1.00 85.12 73 LEU A CA 1
ATOM 542 C C . LEU A 1 73 ? -7.585 -14.793 4.871 1.00 85.12 73 LEU A C 1
ATOM 544 O O . LEU A 1 73 ? -6.469 -14.321 4.644 1.00 85.12 73 LEU A O 1
ATOM 548 N N . GLY A 1 74 ? -7.836 -16.102 4.803 1.00 87.88 74 GLY A N 1
ATOM 549 C CA . GLY A 1 74 ? -6.795 -17.101 4.570 1.00 87.88 74 GLY A CA 1
ATOM 550 C C . GLY A 1 74 ? -5.790 -17.126 5.723 1.00 87.88 74 GLY A C 1
ATOM 551 O O . GLY A 1 74 ? -6.159 -17.427 6.852 1.00 87.88 74 GLY A O 1
ATOM 552 N N . ALA A 1 75 ? -4.529 -16.801 5.432 1.00 85.00 75 ALA A N 1
ATOM 553 C CA . ALA A 1 75 ? -3.448 -16.734 6.421 1.00 85.00 75 ALA A CA 1
ATOM 554 C C . ALA A 1 75 ? -3.177 -15.311 6.954 1.00 85.00 75 ALA A C 1
ATOM 556 O O . ALA A 1 75 ? -2.200 -15.106 7.672 1.00 85.00 75 ALA A O 1
ATOM 557 N N . TYR A 1 76 ? -3.992 -14.320 6.572 1.00 84.50 76 TYR A N 1
ATOM 558 C CA . TYR A 1 76 ? -3.801 -12.927 6.970 1.00 84.50 76 TYR A CA 1
ATOM 559 C C . TYR A 1 76 ? -4.871 -12.478 7.961 1.00 84.50 76 TYR A C 1
ATOM 561 O O . TYR A 1 76 ? -6.069 -12.579 7.686 1.00 84.50 76 TYR A O 1
ATOM 569 N N . ASP A 1 77 ? -4.417 -11.894 9.068 1.00 89.19 77 ASP A N 1
ATOM 570 C CA . ASP A 1 77 ? -5.283 -11.233 10.038 1.00 89.19 77 ASP A CA 1
ATOM 571 C C . ASP A 1 77 ? -5.450 -9.759 9.656 1.00 89.19 77 ASP A C 1
ATOM 573 O O . ASP A 1 77 ? -4.522 -8.945 9.729 1.00 89.19 77 ASP A O 1
ATOM 577 N N . LEU A 1 78 ? -6.658 -9.404 9.228 1.00 89.88 78 LEU A N 1
ATOM 578 C CA . LEU A 1 78 ? -7.041 -8.037 8.919 1.00 89.88 78 LEU A CA 1
ATOM 579 C C . LEU A 1 78 ? -7.609 -7.384 10.165 1.00 89.88 78 LEU A C 1
ATOM 581 O O . LEU A 1 78 ? -8.625 -7.799 10.722 1.00 89.88 78 LEU A O 1
ATOM 585 N N . THR A 1 79 ? -6.941 -6.314 10.572 1.00 93.44 79 THR A N 1
ATOM 586 C CA . THR A 1 79 ? -7.361 -5.466 11.681 1.00 93.44 79 THR A CA 1
ATOM 587 C C . THR A 1 79 ? -7.519 -4.030 11.187 1.00 93.44 79 THR A C 1
ATOM 589 O O . THR A 1 79 ? -6.789 -3.615 10.278 1.00 93.44 79 THR A O 1
ATOM 592 N N . PRO A 1 80 ? -8.408 -3.225 11.798 1.00 91.69 80 PRO A N 1
ATOM 593 C CA . PRO A 1 80 ? -8.578 -1.819 11.428 1.00 91.69 80 PRO A CA 1
ATOM 594 C C . PRO A 1 80 ? -7.257 -1.038 11.491 1.00 91.69 80 PRO A C 1
ATOM 596 O O . PRO A 1 80 ? -6.903 -0.309 10.568 1.00 91.69 80 PRO A O 1
ATOM 599 N N . ALA A 1 81 ? -6.475 -1.255 12.554 1.00 92.44 81 ALA A N 1
ATOM 600 C CA . ALA A 1 81 ? -5.161 -0.637 12.718 1.00 92.44 81 ALA A CA 1
ATOM 601 C C . ALA A 1 81 ? -4.148 -1.124 11.665 1.00 92.44 81 ALA A C 1
ATOM 603 O O . ALA A 1 81 ? -3.337 -0.335 11.177 1.00 92.44 81 ALA A O 1
ATOM 604 N N . GLY A 1 82 ? -4.206 -2.406 11.287 1.00 93.50 82 GLY A N 1
ATOM 605 C CA . GLY A 1 82 ? -3.395 -2.975 10.214 1.00 93.50 82 GLY A CA 1
ATOM 606 C C . GLY A 1 82 ? -3.660 -2.303 8.867 1.00 93.50 82 GLY A C 1
ATOM 607 O O . GLY A 1 82 ? -2.706 -1.877 8.217 1.00 93.50 82 GLY A O 1
ATOM 608 N N . LEU A 1 83 ? -4.937 -2.132 8.506 1.00 94.62 83 LEU A N 1
ATOM 609 C CA . LEU A 1 83 ? -5.366 -1.444 7.283 1.00 94.62 83 LEU A CA 1
ATOM 610 C C . LEU A 1 83 ? -4.882 0.009 7.250 1.00 94.62 83 LEU A C 1
ATOM 612 O O . LEU A 1 83 ? -4.288 0.440 6.262 1.00 94.62 83 LEU A O 1
ATOM 616 N N . ILE A 1 84 ? -5.051 0.746 8.354 1.00 96.19 84 ILE A N 1
ATOM 617 C CA . ILE A 1 84 ? -4.582 2.135 8.456 1.00 96.19 84 ILE A CA 1
ATOM 618 C C . ILE A 1 84 ? -3.061 2.202 8.272 1.00 96.19 84 ILE A C 1
ATOM 620 O O . ILE A 1 84 ? -2.562 2.989 7.469 1.00 96.19 84 ILE A O 1
ATOM 624 N N . ARG A 1 85 ? -2.306 1.348 8.975 1.00 96.50 85 ARG A N 1
ATOM 625 C CA . ARG A 1 85 ? -0.841 1.307 8.874 1.00 96.50 85 ARG A CA 1
ATOM 626 C C . ARG A 1 85 ? -0.378 0.983 7.454 1.00 96.50 85 ARG A C 1
ATOM 628 O O . ARG A 1 85 ? 0.542 1.627 6.961 1.00 96.50 85 ARG A O 1
ATOM 635 N N . GLN A 1 86 ? -0.999 0.006 6.797 1.00 95.81 86 GLN A N 1
ATOM 636 C CA . GLN A 1 86 ? -0.690 -0.342 5.408 1.00 95.81 86 GLN A CA 1
ATOM 637 C C . GLN A 1 86 ? -0.993 0.821 4.457 1.00 95.81 86 GLN A C 1
ATOM 639 O O . GLN A 1 86 ? -0.160 1.142 3.615 1.00 95.81 86 GLN A O 1
ATOM 644 N N . GLY A 1 87 ? -2.126 1.503 4.635 1.00 95.88 87 GLY A N 1
ATOM 645 C CA . GLY A 1 87 ? -2.467 2.694 3.860 1.00 95.88 87 GLY A CA 1
ATOM 646 C C . GLY A 1 87 ? -1.455 3.835 4.031 1.00 95.88 87 GLY A C 1
ATOM 647 O O . GLY A 1 87 ? -1.017 4.422 3.043 1.00 95.88 87 GLY A O 1
ATOM 648 N N . LEU A 1 88 ? -0.999 4.101 5.261 1.00 96.94 88 LEU A N 1
ATOM 649 C CA . LEU A 1 88 ? 0.059 5.086 5.528 1.00 96.94 88 LEU A CA 1
ATOM 650 C C . LEU A 1 88 ? 1.400 4.694 4.891 1.00 96.94 88 LEU A C 1
ATOM 652 O O . LEU A 1 88 ? 2.096 5.550 4.347 1.00 96.94 88 LEU A O 1
ATOM 656 N N . LEU A 1 89 ? 1.762 3.409 4.928 1.00 97.19 89 LEU A N 1
ATOM 657 C CA . LEU A 1 89 ? 2.969 2.915 4.261 1.00 97.19 89 LEU A CA 1
ATOM 658 C C . LEU A 1 89 ? 2.882 3.090 2.742 1.00 97.19 89 LEU A C 1
ATOM 660 O O . LEU A 1 89 ? 3.860 3.508 2.130 1.00 97.19 89 LEU A O 1
ATOM 664 N N . LEU A 1 90 ? 1.721 2.840 2.134 1.00 96.81 90 LEU A N 1
ATOM 665 C CA . LEU A 1 90 ? 1.520 3.092 0.707 1.00 96.81 90 LEU A CA 1
ATOM 666 C C . LEU A 1 90 ? 1.622 4.586 0.366 1.00 96.81 90 LEU A C 1
ATOM 668 O O . LEU A 1 90 ? 2.244 4.921 -0.636 1.00 96.81 90 LEU A O 1
ATOM 672 N N . LEU A 1 91 ? 1.123 5.496 1.213 1.00 97.00 91 LEU A N 1
ATOM 673 C CA . LEU A 1 91 ? 1.366 6.937 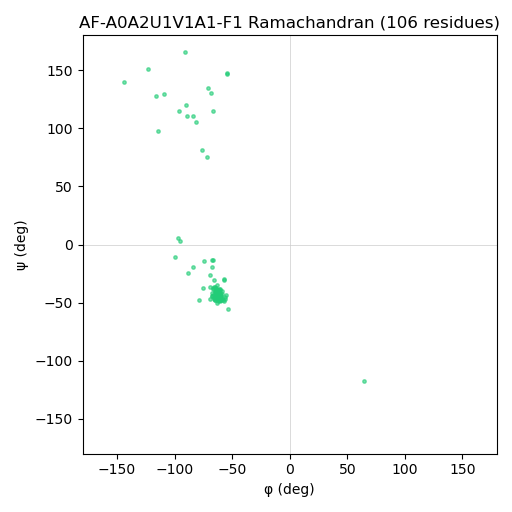1.031 1.00 97.00 91 LEU A CA 1
ATOM 674 C C . LEU A 1 91 ? 2.859 7.282 1.076 1.00 97.00 91 LEU A C 1
ATOM 676 O O . LEU A 1 91 ? 3.331 8.088 0.271 1.00 97.00 91 LEU A O 1
ATOM 680 N N . ALA A 1 92 ? 3.617 6.664 1.985 1.00 96.94 92 ALA A N 1
ATOM 681 C CA . ALA A 1 92 ? 5.066 6.835 2.032 1.00 96.94 92 ALA A CA 1
ATOM 682 C C . ALA A 1 92 ? 5.741 6.312 0.750 1.00 96.94 92 ALA A C 1
ATOM 684 O O . ALA A 1 92 ? 6.646 6.963 0.229 1.00 96.94 92 ALA A O 1
ATOM 685 N N . VAL A 1 93 ? 5.263 5.190 0.199 1.00 96.88 93 VAL A N 1
ATOM 686 C CA . VAL A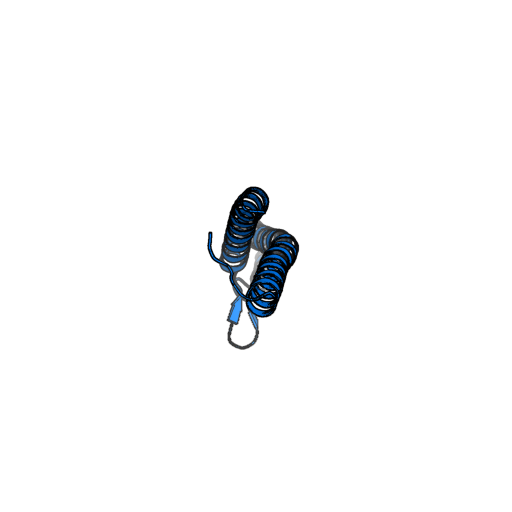 1 93 ? 5.715 4.663 -1.099 1.00 96.88 93 VAL A CA 1
ATOM 687 C C . VAL A 1 93 ? 5.411 5.648 -2.230 1.00 96.88 93 VAL A C 1
ATOM 689 O O . VAL A 1 93 ? 6.314 5.954 -3.001 1.00 96.88 93 VAL A O 1
ATOM 692 N N . VAL A 1 94 ? 4.203 6.219 -2.300 1.00 95.88 94 VAL A N 1
ATOM 693 C CA . VAL A 1 94 ? 3.859 7.258 -3.293 1.00 95.88 94 VAL A CA 1
ATOM 694 C C . VAL A 1 94 ? 4.821 8.445 -3.191 1.00 95.88 94 VAL A C 1
ATOM 696 O O . VAL A 1 94 ? 5.363 8.903 -4.198 1.00 95.88 94 VAL A O 1
ATOM 699 N N . ALA A 1 95 ? 5.090 8.933 -1.977 1.00 95.88 95 ALA A N 1
ATOM 700 C CA . ALA A 1 95 ? 6.020 10.041 -1.760 1.00 95.88 95 ALA A CA 1
ATOM 701 C C . ALA A 1 95 ? 7.458 9.700 -2.199 1.00 95.88 95 ALA A C 1
ATOM 703 O O . ALA A 1 95 ? 8.139 10.533 -2.810 1.00 95.88 95 ALA A O 1
ATOM 704 N N . ALA A 1 96 ? 7.911 8.472 -1.938 1.00 94.38 96 ALA A N 1
ATOM 705 C CA . ALA A 1 96 ? 9.202 7.979 -2.402 1.00 94.38 96 ALA A CA 1
ATOM 706 C C . ALA A 1 96 ? 9.255 7.890 -3.937 1.00 94.38 96 ALA A C 1
ATOM 708 O O . ALA A 1 96 ? 10.181 8.439 -4.537 1.00 94.38 96 ALA A O 1
ATOM 709 N N . CYS A 1 97 ? 8.242 7.303 -4.585 1.00 92.88 97 CYS A N 1
ATOM 710 C CA . CYS A 1 97 ? 8.134 7.227 -6.045 1.00 92.88 97 CYS A CA 1
ATOM 711 C C . CYS A 1 97 ? 8.182 8.614 -6.693 1.00 92.88 97 CYS A C 1
ATOM 713 O O . CYS A 1 97 ? 8.966 8.834 -7.614 1.00 92.88 97 CYS A O 1
ATOM 715 N N . ARG A 1 98 ? 7.446 9.594 -6.152 1.00 92.50 98 ARG A N 1
ATOM 716 C CA . ARG A 1 98 ? 7.482 10.989 -6.631 1.00 92.50 98 ARG A CA 1
ATOM 717 C C . ARG A 1 98 ? 8.858 11.622 -6.498 1.00 92.50 98 ARG A C 1
ATOM 719 O O . ARG A 1 98 ? 9.271 12.385 -7.371 1.00 92.50 98 ARG A O 1
ATOM 726 N N . THR A 1 99 ? 9.570 11.320 -5.417 1.00 93.19 99 THR A N 1
ATOM 727 C CA . THR A 1 99 ? 10.937 11.811 -5.207 1.00 93.19 99 THR A CA 1
ATOM 728 C C . THR A 1 99 ? 11.883 11.218 -6.248 1.00 93.19 99 THR A C 1
ATOM 730 O O . THR A 1 99 ? 12.615 11.962 -6.897 1.00 93.19 99 THR A O 1
ATOM 733 N N . VAL A 1 100 ? 11.808 9.905 -6.479 1.00 90.38 100 VAL A N 1
ATOM 734 C CA . VAL A 1 100 ? 12.603 9.205 -7.500 1.00 90.38 100 VAL A CA 1
ATOM 735 C C . VAL A 1 100 ? 12.281 9.719 -8.906 1.00 90.38 100 VAL A C 1
ATOM 737 O O . VAL A 1 100 ? 13.198 10.052 -9.653 1.00 90.38 100 VAL A O 1
ATOM 740 N N . ASN A 1 101 ? 11.001 9.885 -9.247 1.00 87.69 101 ASN A N 1
ATOM 741 C CA . ASN A 1 101 ? 10.563 10.417 -10.540 1.00 87.69 101 ASN A CA 1
ATOM 742 C C . ASN A 1 101 ? 11.088 11.841 -10.786 1.00 87.69 101 ASN A C 1
ATOM 744 O O . ASN A 1 101 ? 11.544 12.147 -11.886 1.00 87.69 101 ASN A O 1
ATOM 748 N N . ARG A 1 102 ? 11.113 12.705 -9.760 1.00 87.88 102 ARG A N 1
ATOM 749 C CA . ARG A 1 102 ? 11.723 14.045 -9.868 1.00 87.88 102 ARG A CA 1
ATOM 750 C C . ARG A 1 102 ? 13.231 14.000 -10.099 1.00 87.88 102 ARG A C 1
ATOM 752 O O . ARG A 1 102 ? 13.740 14.863 -10.808 1.00 87.88 102 ARG A O 1
ATOM 759 N N . LEU A 1 103 ? 13.944 13.053 -9.488 1.00 86.81 103 LEU A N 1
ATOM 760 C CA . LEU A 1 103 ? 15.387 12.889 -9.699 1.00 86.81 103 LEU A CA 1
ATOM 761 C C . LEU A 1 103 ? 15.673 12.381 -11.117 1.00 86.81 103 LEU A C 1
ATOM 763 O O . LEU A 1 103 ? 16.475 12.978 -11.828 1.00 86.81 103 LEU A O 1
ATOM 767 N N . LEU A 1 104 ? 14.939 11.361 -11.568 1.00 80.19 104 LEU A N 1
ATOM 768 C CA . LEU A 1 104 ? 15.045 10.822 -12.927 1.00 80.19 104 LEU A CA 1
ATOM 769 C C . LEU A 1 104 ? 14.763 11.881 -13.999 1.00 80.19 104 LEU A C 1
ATOM 771 O O . LEU A 1 104 ? 15.479 11.931 -14.994 1.00 80.19 104 LEU A O 1
ATOM 775 N N . ALA A 1 105 ? 13.767 12.745 -13.781 1.00 77.06 105 ALA A N 1
ATOM 776 C CA . ALA A 1 105 ? 13.434 13.838 -14.693 1.00 77.06 105 ALA A CA 1
ATOM 777 C C . ALA A 1 105 ? 14.511 14.936 -14.771 1.00 77.06 105 ALA A C 1
ATOM 779 O O . ALA A 1 105 ? 14.510 15.708 -15.721 1.00 77.06 105 ALA A O 1
ATOM 780 N N . ARG A 1 106 ? 15.409 15.035 -13.780 1.00 75.44 106 ARG A N 1
ATOM 781 C CA . ARG A 1 106 ? 16.545 15.975 -13.796 1.00 75.44 106 ARG A CA 1
ATOM 782 C C . ARG A 1 106 ? 17.795 15.395 -14.459 1.00 75.44 106 ARG A C 1
ATOM 784 O O . ARG A 1 106 ? 18.642 16.161 -14.900 1.00 75.44 106 ARG A O 1
ATOM 791 N N . GLU A 1 107 ? 17.930 14.070 -14.476 1.00 65.31 107 GLU A N 1
ATOM 792 C CA . GLU A 1 107 ? 19.053 13.347 -15.098 1.00 65.31 107 GLU A CA 1
ATOM 793 C C . GLU A 1 107 ? 18.760 12.873 -16.537 1.00 65.31 107 GLU A C 1
ATOM 795 O O . GLU A 1 107 ? 19.550 12.132 -17.133 1.00 65.31 107 GLU A O 1
ATOM 800 N N . LEU A 1 108 ? 17.585 13.202 -17.073 1.00 55.34 108 LEU A N 1
ATOM 801 C CA . LEU A 1 108 ? 17.204 13.038 -18.481 1.00 55.34 108 LEU A CA 1
ATOM 802 C C . LEU A 1 108 ? 17.399 14.363 -19.212 1.00 55.34 108 LEU A C 1
ATOM 804 O O . LEU A 1 108 ? 17.891 14.294 -20.358 1.00 55.34 108 LEU A O 1
#

Mean predicted aligned error: 7.74 Å

pLDDT: mean 87.01, std 10.84, r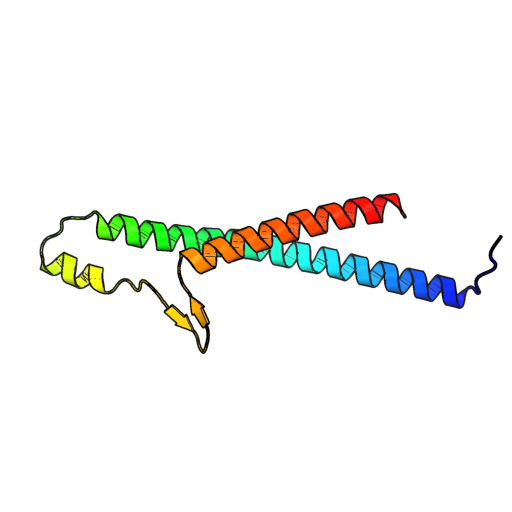ange [43.09, 97.5]

Nearest PDB structures (foldseek):
  6rlt-assembly1_A  TM=5.066E-01  e=3.242E+00  Trypanosoma brucei gambiense

Radius of gyration: 23.2 Å; Cα contacts (8 Å, |Δi|>4): 74; chains: 1; bounding box: 65×33×57 Å

Secondary structure (DSSP, 8-state):
-----HHHHHHHHHHHHHHHHHHHHHHHHHHHHHHHHHHHHHHHHHHHHHHHH----HHHHHHHTTS-S-EEETTEEE-HHHHHHHHHHHHHHHHHHHHHHHHHHH--

Organism: NCBI:txid568898

Sequence (108 aa):
MAHGSPALRGLAVVAKALASFAVTFIELLAELLAPLLLFVGALWWGALRLVGQISAEPELQAMLHVLPTQLQLGAYDLTPAGLIRQGLLLLAVVAACRTVNRLLAREL

Foldseek 3Di:
DDPDDVVVVVVVVVVLVVVLVVLVVLLVVLVVLLVVLQVVLVVLVVLLVVLVPDPDDPVVVVVSVPSDQWDDDPPDIDHSVVSNVSSVVSVVSNVVSVVVNVVSVVVD

Solvent-accessible surface area (backbone atoms only — not comparable to full-atom values): 5947 Å² total; per-residue (Å²): 134,85,86,68,54,70,65,59,53,50,52,52,51,52,52,51,51,52,52,51,49,52,42,53,51,51,25,53,52,24,63,56,45,14,59,51,30,32,49,54,13,50,52,50,46,47,50,55,53,54,58,74,66,59,90,58,59,71,70,57,46,59,62,58,66,67,65,73,78,61,46,76,60,88,95,43,82,47,28,35,68,54,30,32,53,51,13,54,52,26,48,51,48,29,54,48,35,53,53,52,51,56,52,53,65,71,78,106